Protein AF-A0AAE4U548-F1 (afdb_monomer_lite)

Sequence (101 aa):
MTAQDPLHVFFRLPDERLARHLDRMIHDAGGDPDRWLADIIEADQDRCRAEVQARLAALAEKVSAHIDRDAVAAWDGKAPPIDGEVRRPRRPRPSSEWRTR

Organism: NCBI:txid89053

Secondary structure (DSSP, 8-state):
--TTS--------S-HHHHHHHHHHHHHTTS-HHHHHHHHHHHHHHHHHHHHHHHHHHHHHHHHHH--HHHHHHHTTSPPPPTT------PPP--GGGS--

pLDDT: mean 75.35, std 15.18, range [41.19, 93.19]

Structure (mmCIF, N/CA/C/O backbone):
data_AF-A0AAE4U548-F1
#
_entry.id   AF-A0AAE4U548-F1
#
loop_
_atom_site.group_PDB
_atom_site.id
_atom_site.type_symbol
_atom_site.label_atom_id
_atom_site.label_alt_id
_atom_site.label_comp_id
_atom_site.label_asym_id
_atom_site.label_entity_id
_atom_site.label_seq_id
_atom_site.pdbx_PDB_ins_code
_atom_site.Cartn_x
_atom_site.Cartn_y
_atom_site.Cartn_z
_atom_site.occupancy
_atom_site.B_iso_or_equiv
_atom_site.auth_seq_id
_atom_site.auth_comp_id
_atom_site.auth_asym_id
_atom_site.auth_atom_id
_atom_site.pdbx_PDB_model_num
ATOM 1 N N . MET A 1 1 ? 0.242 19.400 -12.532 1.00 45.34 1 MET A N 1
ATOM 2 C CA . MET A 1 1 ? 1.626 19.094 -12.943 1.00 45.34 1 MET A CA 1
ATOM 3 C C . MET A 1 1 ? 1.593 18.920 -14.448 1.00 45.34 1 MET A C 1
ATOM 5 O O . MET A 1 1 ? 0.932 18.006 -14.919 1.00 45.34 1 MET A O 1
ATOM 9 N N . THR A 1 2 ? 2.115 19.884 -15.201 1.00 44.25 2 THR A N 1
ATOM 10 C CA . THR A 1 2 ? 2.173 19.813 -16.668 1.00 44.25 2 THR A CA 1
ATOM 11 C C . THR A 1 2 ? 3.417 19.024 -17.071 1.00 44.25 2 THR A C 1
ATOM 13 O O . THR A 1 2 ? 4.411 19.045 -16.355 1.00 44.25 2 THR A O 1
ATOM 16 N N . ALA A 1 3 ? 3.371 18.337 -18.213 1.00 58.44 3 ALA A N 1
ATOM 17 C CA . ALA A 1 3 ? 4.426 17.464 -18.748 1.00 58.44 3 ALA A CA 1
ATOM 18 C C . ALA A 1 3 ? 5.788 18.149 -19.035 1.00 58.44 3 ALA A C 1
ATOM 20 O O . ALA A 1 3 ? 6.634 17.572 -19.707 1.00 58.44 3 ALA A O 1
ATOM 21 N N . GLN A 1 4 ? 5.985 19.390 -18.583 1.00 54.03 4 GLN A N 1
ATOM 22 C CA . GLN A 1 4 ? 7.135 20.242 -18.890 1.00 54.03 4 GLN A CA 1
ATOM 23 C C . GLN A 1 4 ? 8.152 20.351 -17.746 1.00 54.03 4 GLN A C 1
ATOM 25 O O . GLN A 1 4 ? 9.202 20.943 -17.958 1.00 54.03 4 GLN A O 1
ATOM 30 N N . ASP A 1 5 ? 7.873 19.775 -16.573 1.00 58.88 5 ASP A N 1
ATOM 31 C CA . ASP A 1 5 ? 8.820 19.749 -15.452 1.00 58.88 5 ASP A CA 1
ATOM 32 C C . ASP A 1 5 ? 8.799 18.360 -14.786 1.00 58.88 5 ASP A C 1
ATOM 34 O O . ASP A 1 5 ? 7.944 18.090 -13.931 1.00 58.88 5 ASP A O 1
ATOM 38 N N . PRO A 1 6 ? 9.632 17.411 -15.258 1.00 67.69 6 PRO A N 1
ATOM 39 C CA . PRO A 1 6 ? 9.683 16.079 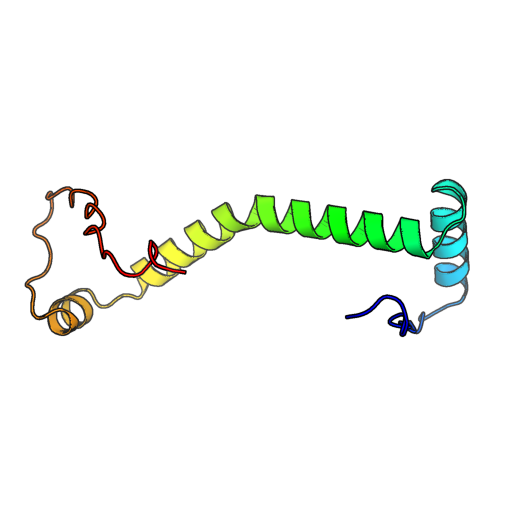-14.677 1.00 67.69 6 PRO A CA 1
ATOM 40 C C . PRO A 1 6 ? 10.233 16.155 -13.247 1.00 67.69 6 PRO A C 1
ATOM 42 O O . PRO A 1 6 ? 11.267 16.765 -12.981 1.00 67.69 6 PRO A O 1
ATOM 45 N N . LEU A 1 7 ? 9.536 15.515 -12.306 1.00 71.56 7 LEU A N 1
ATOM 46 C CA . LEU A 1 7 ? 10.000 15.402 -10.927 1.00 71.56 7 LEU A CA 1
ATOM 47 C C . LEU A 1 7 ? 11.266 14.535 -10.896 1.00 71.56 7 LEU A C 1
ATOM 49 O O . LEU A 1 7 ? 11.188 13.310 -10.948 1.00 71.56 7 LEU A O 1
ATOM 53 N N . HIS A 1 8 ? 12.431 15.166 -10.790 1.00 72.25 8 HIS A N 1
ATOM 54 C CA . HIS A 1 8 ? 13.694 14.456 -10.621 1.00 72.25 8 HIS A CA 1
ATOM 55 C C . HIS A 1 8 ? 13.862 14.016 -9.165 1.00 72.25 8 HIS A C 1
ATOM 57 O O . HIS A 1 8 ? 13.988 14.846 -8.262 1.00 72.25 8 HIS A O 1
ATOM 63 N N . VAL A 1 9 ? 13.887 12.703 -8.934 1.00 72.31 9 VAL A N 1
ATOM 64 C CA . VAL A 1 9 ? 14.124 12.125 -7.607 1.00 72.31 9 VAL A CA 1
ATOM 65 C C . VAL A 1 9 ? 15.542 11.570 -7.546 1.00 72.31 9 VAL A C 1
ATOM 67 O O . VAL A 1 9 ? 15.920 10.704 -8.328 1.00 72.31 9 VAL A O 1
ATOM 70 N N . PHE A 1 10 ? 16.333 12.071 -6.597 1.00 78.50 10 PHE A N 1
ATOM 71 C CA . PHE A 1 10 ? 17.684 11.583 -6.338 1.00 78.50 10 PHE A CA 1
ATOM 72 C C . PHE A 1 10 ? 17.684 10.707 -5.090 1.00 78.50 10 PHE A C 1
ATOM 74 O O . PHE A 1 10 ? 17.270 11.144 -4.015 1.00 78.50 10 PHE A O 1
ATOM 81 N N . PHE A 1 11 ? 18.212 9.494 -5.214 1.00 76.50 11 PHE A N 1
ATOM 82 C CA . PHE A 1 11 ? 18.389 8.583 -4.089 1.00 76.50 11 PHE A CA 1
ATOM 83 C C . PHE A 1 11 ? 19.867 8.472 -3.736 1.00 76.50 11 PHE A C 1
ATOM 85 O O . PHE A 1 11 ? 20.733 8.425 -4.609 1.00 76.50 11 PHE A O 1
ATOM 92 N N . ARG A 1 12 ? 20.163 8.415 -2.437 1.00 85.25 12 ARG A N 1
ATOM 93 C CA . ARG A 1 12 ? 21.486 8.024 -1.951 1.00 85.25 12 ARG A CA 1
ATOM 94 C C . ARG A 1 12 ? 21.433 6.566 -1.543 1.00 85.25 12 ARG A C 1
ATOM 96 O O . ARG A 1 12 ? 20.610 6.193 -0.711 1.00 85.25 12 ARG A O 1
ATOM 103 N N . LEU A 1 13 ? 22.324 5.771 -2.119 1.00 85.12 13 LEU A N 1
ATOM 104 C CA . LEU A 1 13 ? 22.493 4.376 -1.748 1.00 85.12 13 LEU A CA 1
ATOM 105 C C . LEU A 1 13 ? 23.665 4.247 -0.764 1.00 85.12 13 LEU A C 1
ATOM 107 O O . LEU A 1 13 ? 24.659 4.959 -0.909 1.00 85.12 13 LEU A O 1
ATOM 111 N N . PRO A 1 14 ? 23.549 3.374 0.249 1.00 86.75 14 PRO A N 1
ATOM 112 C CA . PRO A 1 14 ? 24.578 3.181 1.267 1.00 86.75 14 PRO A CA 1
ATOM 113 C C . PRO A 1 14 ? 25.850 2.517 0.726 1.00 86.75 14 PRO A C 1
ATOM 115 O O . PRO A 1 14 ? 26.930 2.788 1.245 1.00 86.75 14 PRO A O 1
ATOM 118 N N . ASP A 1 15 ? 25.743 1.663 -0.298 1.00 92.44 15 ASP A N 1
ATOM 119 C CA . ASP A 1 15 ? 26.883 0.962 -0.885 1.00 92.44 15 ASP A CA 1
ATOM 120 C C . ASP A 1 15 ? 26.715 0.683 -2.392 1.00 92.44 15 ASP A C 1
ATOM 122 O O . ASP A 1 15 ? 25.624 0.756 -2.965 1.00 92.44 15 ASP A O 1
ATOM 126 N N . GLU A 1 16 ? 27.835 0.362 -3.044 1.00 91.88 16 GLU A N 1
ATOM 127 C CA . GLU A 1 16 ? 27.901 0.074 -4.481 1.00 91.88 16 GLU A CA 1
ATOM 128 C C . GLU A 1 16 ? 27.269 -1.281 -4.842 1.00 91.88 16 GLU A C 1
ATOM 130 O O . GLU A 1 16 ? 26.795 -1.491 -5.960 1.00 91.88 16 GLU A O 1
ATOM 135 N N . ARG A 1 17 ? 27.232 -2.224 -3.895 1.00 93.19 17 ARG A N 1
ATOM 136 C CA . ARG A 1 17 ? 26.653 -3.551 -4.127 1.00 93.19 17 ARG A CA 1
ATOM 137 C C . ARG A 1 17 ? 25.149 -3.446 -4.352 1.00 93.19 17 ARG A C 1
ATOM 139 O O . ARG A 1 17 ? 24.626 -4.124 -5.237 1.00 93.19 17 ARG A O 1
ATOM 146 N N . LEU A 1 18 ? 24.474 -2.604 -3.576 1.00 90.19 18 LEU A N 1
ATOM 147 C CA . LEU A 1 18 ? 23.056 -2.327 -3.716 1.00 90.19 18 LEU A CA 1
ATOM 148 C C . LEU A 1 18 ? 22.764 -1.597 -5.028 1.00 90.19 18 LEU A C 1
ATOM 150 O O . LEU A 1 18 ? 21.812 -1.969 -5.705 1.00 90.19 18 LEU A O 1
ATOM 154 N N . ALA A 1 19 ? 23.612 -0.648 -5.438 1.00 88.56 19 ALA A N 1
ATOM 155 C CA . ALA A 1 19 ? 23.480 0.021 -6.736 1.00 88.56 19 ALA A CA 1
ATOM 156 C C . ALA A 1 19 ? 23.480 -0.990 -7.894 1.00 88.56 19 ALA A C 1
ATOM 158 O O . ALA A 1 19 ? 22.516 -1.068 -8.649 1.00 88.56 19 ALA A O 1
ATOM 159 N N . ARG A 1 20 ? 24.479 -1.881 -7.941 1.00 91.94 20 ARG A N 1
ATOM 160 C CA . ARG A 1 20 ? 24.554 -2.933 -8.973 1.00 91.94 20 ARG A CA 1
ATOM 161 C C . ARG A 1 20 ? 23.400 -3.933 -8.907 1.00 91.94 20 ARG A C 1
ATOM 163 O O . ARG A 1 20 ? 23.081 -4.589 -9.899 1.00 91.94 20 ARG A O 1
ATOM 170 N N . HIS A 1 21 ? 22.829 -4.144 -7.723 1.00 91.12 21 HIS A N 1
ATOM 171 C CA . HIS A 1 21 ? 21.661 -5.001 -7.579 1.00 91.12 21 HIS A CA 1
ATOM 172 C C . HIS A 1 21 ? 20.417 -4.345 -8.184 1.00 91.12 21 HIS A C 1
ATOM 174 O O . HIS A 1 21 ? 19.705 -5.012 -8.931 1.00 91.12 21 HIS A O 1
ATOM 180 N N . LEU A 1 22 ? 20.206 -3.054 -7.924 1.00 88.75 22 LEU A N 1
ATOM 181 C CA . LEU A 1 22 ? 19.115 -2.275 -8.508 1.00 88.75 22 LEU A CA 1
ATOM 182 C C . LEU A 1 22 ? 19.244 -2.184 -10.031 1.00 88.75 22 LEU A C 1
ATOM 184 O O . LEU A 1 22 ? 18.270 -2.459 -10.723 1.00 88.75 22 LEU A O 1
ATOM 188 N N . ASP A 1 23 ? 20.447 -1.928 -10.553 1.00 89.62 23 ASP A N 1
ATOM 189 C CA . ASP A 1 23 ? 20.700 -1.913 -12.002 1.00 89.62 23 ASP A CA 1
ATOM 190 C C . ASP A 1 23 ? 20.284 -3.231 -12.666 1.00 89.62 23 ASP A C 1
ATOM 192 O O . ASP A 1 23 ? 19.681 -3.243 -13.737 1.00 89.62 23 ASP A O 1
ATOM 196 N N . ARG A 1 24 ? 20.559 -4.362 -12.004 1.00 92.81 24 ARG A N 1
ATOM 197 C CA . ARG A 1 24 ? 20.144 -5.683 -12.489 1.00 92.81 24 ARG A CA 1
ATOM 198 C C . ARG A 1 24 ? 18.631 -5.851 -12.467 1.00 92.81 24 ARG A C 1
ATOM 200 O O . ARG A 1 24 ? 18.076 -6.347 -13.435 1.00 92.81 24 ARG A O 1
ATOM 207 N N . MET A 1 25 ? 17.968 -5.428 -11.392 1.00 90.50 25 MET A N 1
ATOM 208 C CA . MET A 1 25 ? 16.506 -5.496 -11.304 1.00 90.50 25 MET A CA 1
ATOM 209 C C . MET A 1 25 ? 15.833 -4.658 -12.394 1.00 90.50 25 MET A C 1
ATOM 211 O O . MET A 1 25 ? 14.876 -5.119 -13.010 1.00 90.50 25 MET A O 1
ATOM 215 N N . ILE A 1 26 ? 16.356 -3.458 -12.658 1.00 90.88 26 ILE A N 1
ATOM 216 C CA . ILE A 1 26 ? 15.871 -2.581 -13.727 1.00 90.88 26 ILE A CA 1
ATOM 217 C C . ILE A 1 26 ? 16.097 -3.242 -15.088 1.00 90.88 26 ILE A C 1
ATOM 219 O O . ILE A 1 26 ? 15.182 -3.298 -15.907 1.00 90.88 26 ILE A O 1
ATOM 223 N N . HIS A 1 27 ? 17.294 -3.783 -15.324 1.00 92.44 27 HIS A N 1
ATOM 224 C CA . HIS A 1 27 ? 17.615 -4.504 -16.553 1.00 92.44 27 HIS A CA 1
ATOM 225 C C . HIS A 1 27 ? 16.661 -5.687 -16.791 1.00 92.44 27 HIS A C 1
ATOM 227 O O . HIS A 1 27 ? 16.091 -5.805 -17.875 1.00 92.44 27 HIS A O 1
ATOM 233 N N . ASP A 1 28 ? 16.432 -6.522 -15.776 1.00 89.31 28 ASP A N 1
ATOM 234 C CA . ASP A 1 28 ? 15.552 -7.694 -15.860 1.00 89.31 28 ASP A CA 1
ATOM 235 C C . ASP A 1 28 ? 14.080 -7.306 -16.112 1.00 89.31 28 ASP A C 1
ATOM 237 O O . ASP A 1 28 ? 13.333 -8.070 -16.722 1.00 89.31 28 ASP A O 1
ATOM 241 N N . ALA A 1 29 ? 13.674 -6.100 -15.704 1.00 85.00 29 ALA A N 1
ATOM 242 C CA . ALA A 1 29 ? 12.348 -5.532 -15.950 1.00 85.00 29 ALA A CA 1
ATOM 243 C C . ALA A 1 29 ? 12.205 -4.815 -17.311 1.00 85.00 29 ALA A C 1
ATOM 245 O O . ALA A 1 29 ? 11.148 -4.255 -17.604 1.00 85.00 29 ALA A O 1
ATOM 246 N N . GLY A 1 30 ? 13.238 -4.835 -18.161 1.00 87.94 30 GLY A N 1
ATOM 247 C CA . GLY A 1 30 ? 13.212 -4.229 -19.498 1.00 87.94 30 GLY A CA 1
ATOM 248 C C . GLY A 1 30 ? 14.069 -2.972 -19.659 1.00 87.94 30 GLY A C 1
ATOM 249 O O . GLY A 1 30 ? 14.032 -2.354 -20.720 1.00 87.94 30 GLY A O 1
ATOM 250 N N . GLY A 1 31 ? 14.858 -2.607 -18.645 1.00 86.44 31 GLY A N 1
ATOM 251 C CA . GLY A 1 31 ? 15.923 -1.604 -18.744 1.00 86.44 31 GLY A CA 1
ATOM 252 C C . GLY A 1 31 ? 15.489 -0.143 -18.620 1.00 86.44 31 GLY A C 1
ATOM 253 O O . GLY A 1 31 ? 16.348 0.728 -18.718 1.00 86.44 31 GLY A O 1
ATOM 254 N N . ASP A 1 32 ? 14.202 0.131 -18.393 1.00 88.00 32 ASP A N 1
ATOM 255 C CA . ASP A 1 32 ? 13.673 1.477 -18.143 1.00 88.00 32 ASP A CA 1
ATOM 256 C C . ASP A 1 32 ? 13.494 1.709 -16.626 1.00 88.00 32 ASP A C 1
ATOM 258 O O . ASP A 1 32 ? 12.585 1.122 -16.024 1.00 88.00 32 ASP A O 1
ATOM 262 N N . PRO A 1 33 ? 14.344 2.541 -15.988 1.00 85.25 33 PRO A N 1
ATOM 263 C CA . PRO A 1 33 ? 14.262 2.824 -14.558 1.00 85.25 33 PRO A CA 1
ATOM 264 C C . PRO A 1 33 ? 12.956 3.506 -14.142 1.00 85.25 33 PRO A C 1
ATOM 266 O O . PRO A 1 33 ? 12.446 3.216 -13.059 1.00 85.25 33 PRO A O 1
ATOM 269 N N . ASP A 1 34 ? 12.417 4.396 -14.980 1.00 85.19 34 ASP A N 1
ATOM 270 C CA . ASP A 1 34 ? 11.225 5.179 -14.646 1.00 85.19 34 ASP A CA 1
ATOM 271 C C . ASP A 1 34 ? 9.998 4.273 -14.635 1.00 85.19 34 ASP A C 1
ATOM 273 O O . ASP A 1 34 ? 9.196 4.304 -13.698 1.00 85.19 34 ASP A O 1
ATOM 277 N N . ARG A 1 35 ? 9.895 3.399 -15.641 1.00 87.50 35 ARG A N 1
ATOM 278 C CA . ARG A 1 35 ? 8.850 2.378 -15.694 1.00 87.50 35 ARG A CA 1
ATOM 279 C C . ARG A 1 35 ? 8.964 1.386 -14.541 1.00 87.50 35 ARG A C 1
ATOM 281 O O . ARG A 1 35 ? 7.970 1.123 -13.874 1.00 87.50 35 ARG A O 1
ATOM 288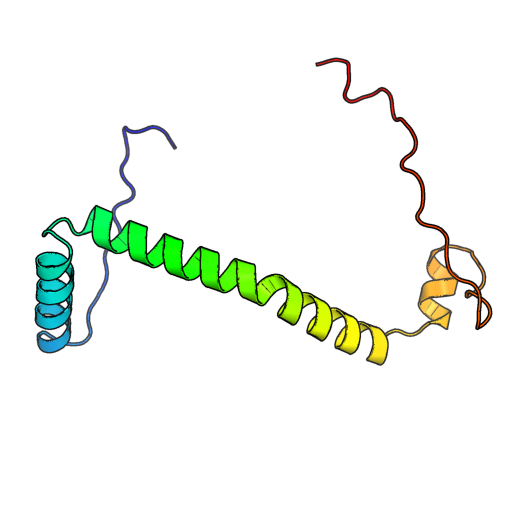 N N . TRP A 1 36 ? 10.166 0.881 -14.264 1.00 89.88 36 TRP A N 1
ATOM 289 C CA . TRP A 1 36 ? 10.397 -0.038 -13.147 1.00 89.88 36 TRP A CA 1
ATOM 290 C C . TRP A 1 36 ? 9.989 0.576 -11.798 1.00 89.88 36 TRP A C 1
ATOM 292 O O . TRP A 1 36 ? 9.332 -0.079 -10.986 1.00 89.88 36 TRP A O 1
ATOM 302 N N . LEU A 1 37 ? 10.328 1.848 -11.562 1.00 87.12 37 LEU A N 1
ATOM 303 C CA . LEU A 1 37 ? 9.944 2.555 -10.342 1.00 87.12 37 LEU A CA 1
ATOM 304 C C . LEU A 1 37 ? 8.429 2.798 -10.272 1.00 87.12 37 LEU A C 1
ATOM 306 O O . LEU A 1 37 ? 7.840 2.639 -9.201 1.00 87.12 37 LEU A O 1
ATOM 310 N N . ALA A 1 38 ? 7.795 3.159 -11.392 1.00 87.75 38 ALA A N 1
ATOM 311 C CA . ALA A 1 38 ? 6.347 3.333 -11.468 1.00 87.75 38 ALA A CA 1
ATOM 312 C C . ALA A 1 38 ? 5.603 2.034 -11.118 1.00 87.75 38 ALA A C 1
ATOM 314 O O . ALA A 1 38 ? 4.700 2.067 -10.280 1.00 87.75 38 ALA A O 1
ATOM 315 N N . ASP A 1 39 ? 6.047 0.900 -11.664 1.00 89.50 39 ASP A N 1
ATOM 316 C CA . ASP A 1 39 ? 5.458 -0.418 -11.403 1.00 89.50 39 ASP A CA 1
ATOM 317 C C . ASP A 1 39 ? 5.580 -0.806 -9.914 1.00 89.50 39 ASP A C 1
ATOM 319 O O . ASP A 1 39 ? 4.639 -1.331 -9.314 1.00 89.50 39 ASP A O 1
ATOM 323 N N . ILE A 1 40 ? 6.715 -0.500 -9.270 1.00 89.50 40 ILE A N 1
ATOM 324 C CA . ILE A 1 40 ? 6.904 -0.726 -7.825 1.00 89.50 40 ILE A CA 1
ATOM 325 C C . ILE A 1 40 ? 5.949 0.132 -6.995 1.00 89.50 40 ILE A C 1
ATOM 327 O O . ILE A 1 40 ? 5.358 -0.360 -6.030 1.00 89.50 40 ILE A O 1
ATOM 331 N N . ILE A 1 41 ? 5.807 1.413 -7.344 1.00 87.81 41 ILE A N 1
ATOM 332 C CA . ILE A 1 41 ? 4.902 2.330 -6.643 1.00 87.81 41 ILE A CA 1
ATOM 333 C C . ILE A 1 41 ? 3.455 1.857 -6.794 1.00 87.81 41 ILE A C 1
ATOM 335 O O . ILE A 1 41 ? 2.711 1.866 -5.814 1.00 87.81 41 ILE A O 1
ATOM 339 N N . GLU A 1 42 ? 3.051 1.427 -7.987 1.00 91.88 42 GLU A N 1
ATOM 340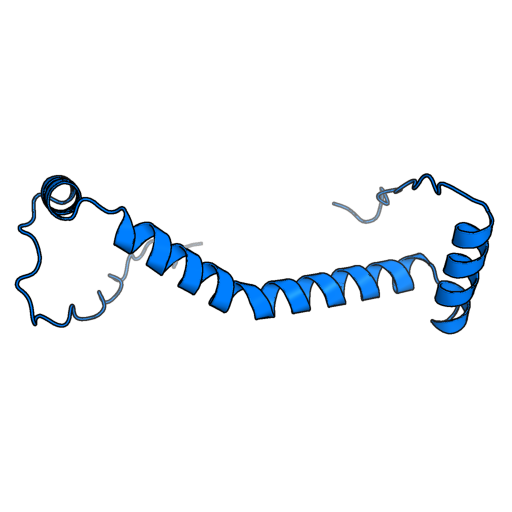 C CA . GLU A 1 42 ? 1.707 0.903 -8.233 1.00 91.88 42 GLU A CA 1
ATOM 341 C C . GLU A 1 42 ? 1.441 -0.366 -7.413 1.00 91.88 42 GLU A C 1
ATOM 343 O O . GLU A 1 42 ? 0.437 -0.440 -6.700 1.00 91.88 42 GLU A O 1
ATOM 348 N N . ALA A 1 43 ? 2.384 -1.313 -7.401 1.00 91.31 43 ALA A N 1
ATOM 349 C CA . ALA A 1 43 ? 2.277 -2.526 -6.595 1.00 91.31 43 ALA A CA 1
ATOM 350 C C . ALA A 1 43 ? 2.162 -2.225 -5.087 1.00 91.31 43 ALA A C 1
ATOM 352 O O . ALA A 1 43 ? 1.382 -2.867 -4.375 1.00 91.31 43 ALA A O 1
ATOM 353 N N . ASP A 1 44 ? 2.906 -1.234 -4.584 1.00 91.31 44 ASP A N 1
ATOM 354 C CA . ASP A 1 44 ? 2.801 -0.801 -3.190 1.00 91.31 44 ASP A CA 1
ATOM 355 C C . ASP A 1 44 ? 1.452 -0.140 -2.883 1.00 91.31 44 ASP A C 1
ATOM 357 O O . ASP A 1 44 ? 0.844 -0.421 -1.846 1.00 91.31 44 ASP A O 1
ATOM 361 N N . GLN A 1 45 ? 0.947 0.695 -3.793 1.00 89.44 45 GLN A N 1
ATOM 362 C CA . GLN A 1 45 ? -0.371 1.307 -3.652 1.00 89.44 45 GLN A CA 1
ATOM 363 C C . GLN A 1 45 ? -1.475 0.255 -3.608 1.00 89.44 45 GLN A C 1
ATOM 365 O O . GLN A 1 45 ? -2.366 0.352 -2.763 1.00 89.44 45 GLN A O 1
ATOM 370 N N . ASP A 1 46 ? -1.418 -0.759 -4.467 1.00 92.19 46 ASP A N 1
ATOM 371 C CA . ASP A 1 46 ? -2.411 -1.829 -4.491 1.00 92.19 46 ASP A CA 1
ATOM 372 C C . ASP A 1 46 ? -2.356 -2.694 -3.234 1.00 92.19 46 ASP A C 1
ATOM 374 O O . ASP A 1 46 ? -3.400 -2.984 -2.638 1.00 92.19 46 ASP A O 1
ATOM 378 N N . ARG A 1 47 ? -1.153 -3.005 -2.740 1.00 92.12 47 ARG A N 1
ATOM 379 C CA . ARG A 1 47 ? -0.982 -3.636 -1.426 1.00 92.12 47 ARG A CA 1
ATOM 380 C C . ARG A 1 47 ? -1.591 -2.778 -0.317 1.00 92.12 47 ARG A C 1
ATOM 382 O O . ARG A 1 47 ? -2.370 -3.278 0.494 1.00 92.12 47 ARG A O 1
ATOM 389 N N . CYS A 1 48 ? -1.289 -1.481 -0.297 1.00 86.50 48 CYS A N 1
ATOM 390 C CA . CYS A 1 48 ? -1.847 -0.560 0.687 1.00 86.50 48 CYS A CA 1
ATOM 391 C C . CYS A 1 48 ? -3.377 -0.534 0.620 1.00 86.50 48 CYS A C 1
ATOM 393 O O . CYS A 1 48 ? -4.025 -0.650 1.659 1.00 86.50 48 CYS A O 1
ATOM 395 N N . ARG A 1 49 ? -3.970 -0.440 -0.577 1.00 87.50 49 ARG A N 1
ATOM 396 C CA . ARG A 1 49 ? -5.429 -0.473 -0.781 1.00 87.50 49 ARG A CA 1
ATOM 397 C C . ARG A 1 49 ? -6.050 -1.766 -0.259 1.00 87.50 49 ARG A C 1
ATOM 399 O O . ARG A 1 49 ? -7.088 -1.700 0.399 1.00 87.50 49 ARG A O 1
ATOM 406 N N . ALA A 1 50 ? -5.417 -2.914 -0.496 1.00 89.44 50 ALA A N 1
ATOM 407 C CA . ALA A 1 50 ? -5.880 -4.198 0.028 1.00 89.44 50 ALA A CA 1
ATOM 408 C C . ALA A 1 50 ? -5.868 -4.229 1.569 1.00 89.44 50 ALA A C 1
ATOM 410 O O . ALA A 1 50 ? -6.787 -4.757 2.195 1.00 89.44 50 ALA A O 1
ATOM 411 N N . GLU A 1 51 ? -4.872 -3.602 2.196 1.00 91.19 51 GLU A N 1
ATOM 412 C CA . GLU A 1 51 ? -4.741 -3.542 3.654 1.00 91.19 51 GLU A CA 1
ATOM 413 C C . GLU A 1 51 ? -5.635 -2.484 4.326 1.00 91.19 51 GLU A C 1
ATOM 415 O O . GLU A 1 51 ? -5.898 -2.586 5.528 1.00 91.19 51 GLU A O 1
ATOM 420 N N . VAL A 1 52 ? -6.124 -1.475 3.590 1.00 87.62 52 VAL A N 1
ATOM 421 C CA . VAL A 1 52 ? -6.927 -0.367 4.148 1.00 87.62 52 VAL A CA 1
ATOM 422 C C . VAL A 1 52 ? -8.130 -0.880 4.934 1.00 87.62 52 VAL A C 1
ATOM 424 O O . VAL A 1 52 ? -8.370 -0.397 6.038 1.00 87.62 52 VAL A O 1
ATOM 427 N N . GLN A 1 53 ? -8.864 -1.869 4.420 1.00 80.12 53 GLN A N 1
ATOM 428 C CA . GLN A 1 53 ? -10.054 -2.389 5.104 1.00 80.12 53 GLN A CA 1
ATOM 429 C C . GLN A 1 53 ? -9.704 -3.008 6.461 1.00 80.12 53 GLN A C 1
ATOM 431 O O . GLN A 1 53 ? -10.341 -2.700 7.467 1.00 80.12 53 GLN A O 1
ATOM 436 N N . ALA A 1 54 ? -8.641 -3.815 6.515 1.00 85.31 54 ALA A N 1
ATOM 437 C CA . ALA A 1 54 ? -8.172 -4.422 7.757 1.00 85.31 54 ALA A CA 1
ATOM 438 C C . ALA A 1 54 ? -7.670 -3.364 8.754 1.00 85.31 54 ALA A C 1
ATOM 440 O O . ALA A 1 54 ? -7.979 -3.431 9.945 1.00 85.31 54 ALA A O 1
ATOM 441 N N . ARG A 1 55 ? -6.945 -2.346 8.272 1.00 87.12 55 ARG A N 1
ATOM 442 C CA . ARG A 1 55 ? -6.461 -1.233 9.105 1.00 87.12 55 ARG A CA 1
ATOM 443 C C . ARG A 1 55 ? -7.611 -0.387 9.655 1.00 87.12 55 ARG A C 1
ATOM 445 O O . ARG A 1 55 ? -7.578 -0.027 10.829 1.00 87.12 55 ARG A O 1
ATOM 452 N N . LEU A 1 56 ? -8.629 -0.098 8.842 1.00 86.94 56 LEU A N 1
ATOM 453 C CA . LEU A 1 56 ? -9.824 0.634 9.267 1.00 86.94 56 LEU A CA 1
ATOM 454 C C . LEU A 1 56 ? -10.646 -0.162 10.279 1.00 86.94 56 LEU A C 1
ATOM 456 O O . LEU A 1 56 ? -11.067 0.409 11.279 1.00 86.94 56 LEU A O 1
ATOM 460 N N . ALA A 1 57 ? -10.823 -1.468 10.069 1.00 84.06 57 ALA A N 1
ATOM 461 C CA . ALA A 1 57 ? -11.489 -2.336 11.036 1.00 84.06 57 ALA A CA 1
ATOM 462 C C . ALA A 1 57 ? -10.740 -2.348 12.379 1.00 84.06 57 ALA A C 1
ATOM 464 O O . ALA A 1 57 ? -11.330 -2.082 13.422 1.00 84.06 57 ALA A O 1
ATOM 465 N N . ALA A 1 58 ? -9.419 -2.546 12.357 1.00 86.31 58 ALA A N 1
ATOM 466 C CA . ALA A 1 58 ? -8.601 -2.515 13.567 1.00 86.31 58 ALA A CA 1
ATOM 467 C C . ALA A 1 58 ? -8.629 -1.145 14.272 1.00 86.31 58 ALA A C 1
ATOM 469 O O . ALA A 1 58 ? -8.591 -1.075 15.501 1.00 86.31 58 ALA A O 1
ATOM 470 N N . LEU A 1 59 ? -8.695 -0.048 13.512 1.00 86.88 59 LEU A N 1
ATOM 471 C CA . LEU A 1 59 ? -8.847 1.294 14.068 1.00 86.88 59 LEU A CA 1
ATOM 472 C C . LEU A 1 59 ? -10.227 1.483 14.707 1.00 86.88 59 LEU A C 1
ATOM 474 O O . LEU A 1 59 ? -10.301 2.016 15.809 1.00 86.88 59 LEU A O 1
ATOM 478 N N . ALA A 1 60 ? -11.297 1.031 14.052 1.00 84.75 60 ALA A N 1
ATOM 479 C CA . ALA A 1 6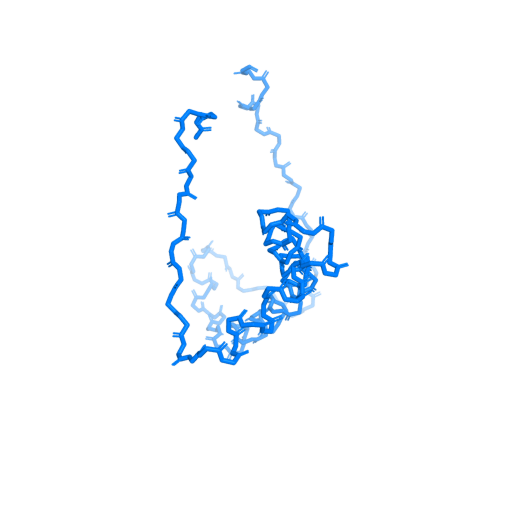0 ? -12.656 1.113 14.577 1.00 84.75 60 ALA A CA 1
ATOM 480 C C . ALA A 1 60 ? -12.791 0.364 15.910 1.00 84.75 60 ALA A C 1
ATOM 482 O O . ALA A 1 60 ? -13.365 0.909 16.848 1.00 84.75 60 ALA A O 1
ATOM 483 N N . GLU A 1 61 ? -12.184 -0.818 16.033 1.00 83.25 61 GLU A N 1
ATOM 484 C CA . GLU A 1 61 ? -12.139 -1.569 17.295 1.00 83.25 61 GLU A CA 1
ATOM 485 C C . GLU A 1 61 ? -11.392 -0.806 18.397 1.00 83.25 61 GLU A C 1
ATOM 487 O O . GLU A 1 61 ? -11.891 -0.657 19.513 1.00 83.25 61 GLU A O 1
ATOM 492 N N . LYS A 1 62 ? -10.220 -0.237 18.082 1.00 87.06 62 LYS A N 1
ATOM 493 C CA . LYS A 1 62 ? -9.457 0.575 19.046 1.00 87.06 62 LYS A CA 1
ATOM 494 C C . LYS A 1 62 ? -10.229 1.809 19.496 1.00 87.06 62 LYS A C 1
ATOM 496 O O . LYS A 1 62 ? -10.220 2.127 20.681 1.00 87.06 62 LYS A O 1
ATOM 501 N N . VAL A 1 63 ? -10.884 2.496 18.565 1.00 83.25 63 VAL A N 1
ATOM 502 C CA . VAL A 1 63 ? -11.708 3.673 18.856 1.00 83.25 63 VAL A CA 1
ATOM 503 C C . VAL A 1 63 ? -12.920 3.272 19.695 1.00 83.25 63 VAL A C 1
ATOM 505 O O . VAL A 1 63 ? -13.186 3.916 20.700 1.00 83.25 63 VAL A O 1
ATOM 508 N N . SER A 1 64 ? -13.602 2.177 19.352 1.00 78.56 64 SER A N 1
ATOM 509 C CA . SER A 1 64 ? -14.735 1.636 20.115 1.00 78.56 64 SER A CA 1
ATOM 510 C C . SER A 1 64 ? -14.358 1.302 21.562 1.00 78.56 64 SER A C 1
ATOM 512 O O . SER A 1 64 ? -15.111 1.617 22.480 1.00 78.56 64 SER A O 1
ATOM 514 N N . ALA A 1 65 ? -13.165 0.739 21.782 1.00 82.06 65 ALA A N 1
ATOM 515 C CA . ALA A 1 65 ? -12.661 0.416 23.116 1.00 82.06 65 ALA A CA 1
ATOM 516 C C . ALA A 1 65 ? -12.349 1.647 23.990 1.00 82.06 65 ALA A C 1
ATOM 518 O O . ALA A 1 65 ? -12.332 1.527 25.212 1.00 82.06 65 ALA A O 1
ATOM 519 N N . HIS A 1 66 ? -12.096 2.813 23.385 1.00 81.94 66 HIS A N 1
ATOM 520 C CA . HIS A 1 66 ? -11.726 4.046 24.096 1.00 81.94 66 HIS A CA 1
ATOM 521 C C . HIS A 1 66 ? -12.789 5.146 23.992 1.00 81.94 66 HIS A C 1
ATOM 523 O O . HIS A 1 66 ? -12.587 6.247 24.503 1.00 81.94 66 HIS A O 1
ATOM 529 N N . ILE A 1 67 ? -13.909 4.877 23.318 1.00 77.94 67 ILE A N 1
ATOM 530 C CA . ILE A 1 67 ? -15.017 5.819 23.214 1.00 77.94 67 ILE A CA 1
ATOM 531 C C . ILE A 1 67 ? -15.794 5.826 24.529 1.00 77.94 67 ILE A C 1
ATOM 533 O O . ILE A 1 67 ? -16.338 4.809 24.963 1.00 77.94 67 ILE A O 1
ATOM 537 N N . ASP A 1 68 ? -15.900 7.013 25.119 1.00 77.44 68 ASP A N 1
ATOM 538 C CA . ASP A 1 68 ? -16.910 7.317 26.124 1.00 77.44 68 ASP A CA 1
ATOM 539 C C . ASP A 1 68 ? -18.259 7.499 25.412 1.00 77.44 68 ASP A C 1
ATOM 541 O O . ASP A 1 68 ? -18.515 8.502 24.736 1.00 77.44 68 ASP A O 1
ATOM 545 N N . ARG A 1 69 ? -19.112 6.476 25.512 1.00 70.88 69 ARG A N 1
ATOM 546 C CA . ARG A 1 69 ? -20.415 6.443 24.835 1.00 70.88 69 ARG A CA 1
ATOM 547 C C . ARG A 1 69 ? -21.376 7.504 25.373 1.00 70.88 69 ARG A C 1
ATOM 549 O O . ARG A 1 69 ? -22.192 8.002 24.598 1.00 70.88 69 ARG A O 1
ATOM 556 N N . ASP A 1 70 ? -21.248 7.880 26.643 1.00 68.50 70 ASP A N 1
ATOM 557 C CA . ASP A 1 70 ? -22.104 8.877 27.283 1.00 68.50 70 ASP A CA 1
ATOM 558 C C . ASP A 1 70 ? -21.711 10.289 26.828 1.00 68.50 70 ASP A C 1
ATOM 560 O O . ASP A 1 70 ? -22.575 11.096 26.471 1.00 68.50 70 ASP A O 1
ATOM 564 N N . ALA A 1 71 ? -20.406 10.560 26.710 1.00 69.50 71 ALA A N 1
ATOM 565 C CA . ALA A 1 71 ? -19.899 11.807 26.136 1.00 69.50 71 ALA A CA 1
ATOM 566 C C . ALA A 1 71 ? -20.279 11.96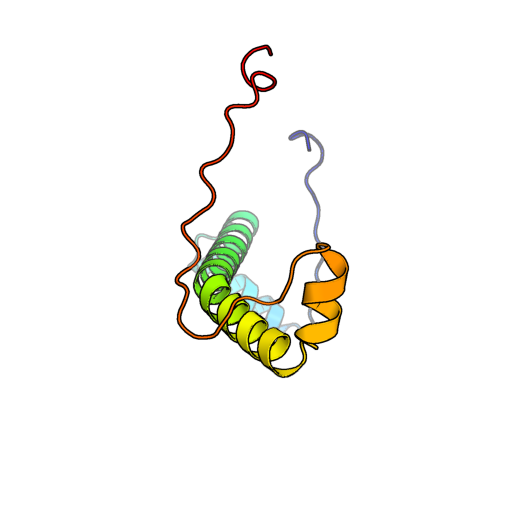8 24.650 1.00 69.50 71 ALA A C 1
ATOM 568 O O . ALA A 1 71 ? -20.665 13.055 24.214 1.00 69.50 71 ALA A O 1
ATOM 569 N N . VAL A 1 72 ? -20.228 10.884 23.867 1.00 65.88 72 VAL A N 1
ATOM 570 C CA . VAL A 1 72 ? -20.644 10.892 22.452 1.00 65.88 72 VAL A CA 1
ATOM 571 C C . VAL A 1 72 ? -22.154 11.112 22.304 1.00 65.88 72 VAL A C 1
ATOM 573 O O . VAL A 1 72 ? -22.580 11.853 21.417 1.00 65.88 72 VAL A O 1
ATOM 576 N N . ALA A 1 73 ? -22.977 10.522 23.174 1.00 63.88 73 ALA A N 1
ATOM 577 C CA . ALA A 1 73 ? -24.421 10.760 23.176 1.00 63.88 73 ALA A CA 1
ATOM 578 C C . ALA A 1 73 ? -24.771 12.220 23.528 1.00 63.88 73 ALA A C 1
ATOM 580 O O . ALA A 1 73 ? -25.692 12.804 22.949 1.00 63.88 73 ALA A O 1
ATOM 581 N N . ALA A 1 74 ? -23.992 12.849 24.412 1.00 66.81 74 ALA A N 1
ATOM 582 C CA . ALA A 1 74 ? -24.155 14.259 24.754 1.00 66.81 74 ALA A CA 1
ATOM 583 C C . ALA A 1 74 ? -23.836 15.219 23.584 1.00 66.81 74 ALA A C 1
ATOM 585 O O . ALA A 1 74 ? -24.453 16.280 23.493 1.00 66.81 74 ALA A O 1
ATOM 586 N N . TRP A 1 75 ? -22.934 14.858 22.659 1.00 62.00 75 TRP A N 1
ATOM 587 C CA . TRP A 1 75 ? -22.557 15.699 21.506 1.00 62.00 75 TRP A CA 1
ATOM 588 C C . TRP A 1 75 ? -23.654 15.868 20.449 1.00 62.00 75 TRP A C 1
ATOM 590 O O . TRP A 1 75 ? -23.797 16.950 19.885 1.00 62.00 75 TRP A O 1
ATOM 600 N N . ASP A 1 76 ? -24.447 14.828 20.188 1.00 57.34 76 ASP A N 1
ATOM 601 C CA . ASP A 1 76 ? -25.505 14.853 19.163 1.00 57.34 76 ASP A CA 1
ATOM 602 C C . ASP A 1 76 ? -26.850 15.385 19.710 1.00 57.34 76 ASP A C 1
ATOM 604 O O . ASP A 1 76 ? -27.856 15.397 18.993 1.00 57.34 76 ASP A O 1
ATOM 608 N N . GLY A 1 77 ? -26.901 15.775 20.995 1.00 57.75 77 GLY A N 1
ATOM 609 C CA . GLY A 1 77 ? -28.138 16.133 21.701 1.00 57.75 77 GLY A CA 1
ATOM 610 C C . GLY A 1 77 ? -29.176 15.001 21.713 1.00 57.75 77 GLY A C 1
ATOM 611 O O . GLY A 1 77 ? -30.371 15.254 21.874 1.00 57.75 77 GLY A O 1
ATOM 612 N N . LYS A 1 78 ? -28.745 13.754 21.481 1.00 56.12 78 LYS A N 1
ATOM 613 C CA . LYS A 1 78 ? -29.607 12.577 21.345 1.00 56.12 78 LYS A CA 1
ATOM 614 C C . LYS A 1 78 ? -29.146 11.492 22.300 1.00 56.12 78 LYS A C 1
ATOM 616 O O . LYS A 1 78 ? -27.981 11.118 22.294 1.00 56.12 78 LYS A O 1
ATOM 621 N N . ALA A 1 79 ? -30.098 10.969 23.070 1.00 54.66 79 ALA A N 1
ATOM 622 C CA . ALA A 1 79 ? -29.877 9.863 23.990 1.00 54.66 79 ALA A CA 1
ATOM 623 C C . ALA A 1 79 ? -29.146 8.688 23.303 1.00 54.66 79 ALA A C 1
ATOM 625 O O . ALA A 1 79 ? -29.368 8.453 22.104 1.00 54.66 79 ALA A O 1
ATOM 626 N N . PRO A 1 80 ? -28.279 7.965 24.038 1.00 57.22 80 PRO A N 1
ATOM 627 C CA . PRO A 1 80 ? -27.574 6.814 23.492 1.00 57.22 80 PRO A CA 1
ATOM 628 C C . PRO A 1 80 ? -28.579 5.784 22.944 1.00 57.22 80 PRO A C 1
ATOM 630 O O . PRO A 1 80 ? -29.685 5.663 23.482 1.00 57.22 80 PRO A O 1
ATOM 633 N N . PRO A 1 81 ? -28.241 5.053 21.864 1.00 57.06 81 PRO A N 1
ATOM 634 C CA . PRO A 1 81 ? -29.095 3.982 21.369 1.00 57.06 81 PRO A CA 1
ATOM 635 C C . PRO A 1 81 ? -29.279 2.938 22.472 1.00 57.06 81 PRO A C 1
ATOM 637 O O . PRO A 1 81 ? -28.300 2.513 23.083 1.00 57.06 81 PRO A O 1
ATOM 640 N N . ILE A 1 82 ? -30.520 2.529 22.718 1.00 56.28 82 ILE A N 1
ATOM 641 C CA . ILE A 1 82 ? -30.822 1.421 23.627 1.00 56.28 82 ILE A CA 1
ATOM 642 C C . ILE A 1 82 ? -30.310 0.130 22.970 1.00 56.28 82 ILE A C 1
ATOM 644 O O . ILE A 1 82 ? -30.459 -0.050 21.756 1.00 56.28 82 ILE A O 1
ATOM 648 N N . ASP A 1 83 ? -29.687 -0.750 23.758 1.00 54.22 83 ASP A N 1
ATOM 649 C CA . ASP A 1 83 ? -29.159 -2.031 23.279 1.00 54.22 83 ASP A CA 1
ATOM 650 C C . ASP A 1 83 ? -30.222 -2.804 22.476 1.00 54.22 83 ASP A C 1
ATOM 652 O O . ASP A 1 83 ? -31.315 -3.090 22.965 1.00 54.22 83 ASP A O 1
ATOM 656 N N . GLY A 1 84 ? -29.890 -3.137 21.222 1.00 56.41 84 GLY A N 1
ATOM 657 C CA . GLY A 1 84 ? -30.739 -3.918 20.313 1.00 56.41 84 GLY A CA 1
ATOM 658 C C . GLY A 1 84 ? -31.342 -3.153 19.128 1.00 56.41 84 GLY A C 1
ATOM 659 O O . GLY A 1 84 ? -31.874 -3.789 18.216 1.00 56.41 84 GLY A O 1
ATOM 660 N N . GLU A 1 85 ? -31.231 -1.822 19.059 1.00 54.56 85 GLU A N 1
ATOM 661 C CA . GLU A 1 85 ? -31.725 -1.075 17.895 1.00 54.56 85 GLU A CA 1
ATOM 662 C C . GLU A 1 85 ? -30.714 -1.040 16.735 1.00 54.56 85 GLU A C 1
ATOM 6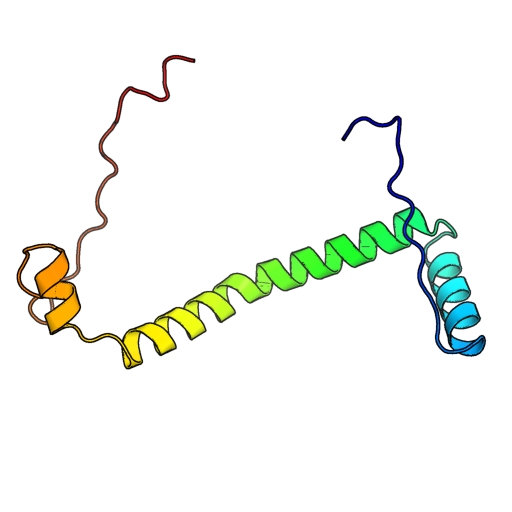64 O O . GLU A 1 85 ? -29.719 -0.312 16.737 1.00 54.56 85 GLU A O 1
ATOM 669 N N . VAL A 1 86 ? -31.007 -1.795 15.671 1.00 56.84 86 VAL A N 1
ATOM 670 C CA . VAL A 1 86 ? -30.290 -1.703 14.392 1.00 56.84 86 VAL A CA 1
ATOM 671 C C . VAL A 1 86 ? -30.585 -0.342 13.751 1.00 56.84 86 VAL A C 1
ATOM 673 O O . VAL A 1 86 ? -31.662 -0.107 13.195 1.00 56.84 86 VAL A O 1
ATOM 676 N N . ARG A 1 87 ? -29.612 0.575 13.804 1.00 57.69 87 ARG A N 1
ATOM 677 C CA . ARG A 1 87 ? -29.693 1.892 13.154 1.00 57.69 87 ARG A CA 1
ATOM 678 C C . ARG A 1 87 ? -29.869 1.696 11.642 1.00 57.69 87 ARG A C 1
ATOM 680 O O . ARG A 1 87 ? -28.948 1.259 10.955 1.00 57.69 87 ARG A O 1
ATOM 687 N N . ARG A 1 88 ? -31.048 2.031 11.101 1.00 62.59 88 ARG A N 1
ATOM 688 C CA . ARG A 1 88 ? -31.266 2.016 9.643 1.00 62.59 88 ARG A CA 1
ATOM 689 C C . ARG A 1 88 ? -30.263 2.965 8.963 1.00 62.59 88 ARG A C 1
ATOM 691 O O . ARG A 1 88 ? -30.075 4.078 9.467 1.00 62.59 88 ARG A O 1
ATOM 698 N N . PRO A 1 89 ? -29.651 2.581 7.824 1.00 63.03 89 PRO A N 1
ATOM 699 C CA . PRO A 1 89 ? -28.762 3.468 7.083 1.00 63.03 89 PRO A CA 1
ATOM 700 C C . PRO A 1 89 ? -29.487 4.779 6.765 1.00 63.03 89 PRO A C 1
ATOM 702 O O . PRO A 1 89 ? -30.605 4.766 6.241 1.00 63.03 89 PRO A O 1
ATOM 705 N N . ARG A 1 90 ? -28.877 5.924 7.095 1.00 61.69 90 ARG A N 1
ATOM 706 C CA . ARG A 1 90 ? -29.450 7.227 6.738 1.00 61.69 90 ARG A CA 1
ATOM 707 C C . ARG A 1 90 ? -29.454 7.335 5.215 1.00 61.69 90 ARG A C 1
ATOM 709 O O . ARG A 1 90 ? -28.396 7.389 4.596 1.00 61.69 90 ARG A O 1
ATOM 716 N N . ARG A 1 91 ? -30.645 7.369 4.611 1.00 57.38 91 ARG A N 1
ATOM 717 C CA . ARG A 1 91 ? -30.795 7.658 3.181 1.00 57.38 91 ARG A CA 1
ATOM 718 C C . ARG A 1 91 ? -30.267 9.082 2.946 1.00 57.38 91 ARG A C 1
ATOM 720 O O . ARG A 1 91 ? -30.751 9.993 3.624 1.00 57.38 91 ARG A O 1
ATOM 727 N N . PRO A 1 92 ? -29.285 9.297 2.054 1.00 56.22 92 PRO A N 1
ATOM 728 C CA . PRO A 1 92 ? -28.812 10.643 1.763 1.00 56.22 92 PRO A CA 1
ATOM 729 C C . PRO A 1 92 ? -29.996 11.486 1.278 1.00 56.22 92 PRO A C 1
ATOM 731 O O . PRO A 1 92 ? -30.763 11.058 0.411 1.00 56.22 92 PRO A O 1
ATOM 734 N N . ARG A 1 93 ? -30.195 12.660 1.892 1.00 60.41 93 ARG A N 1
ATOM 735 C CA . ARG A 1 93 ? -31.188 13.626 1.409 1.00 60.41 93 ARG A CA 1
ATOM 736 C C . ARG A 1 93 ? -30.746 14.079 0.015 1.00 60.41 93 ARG A C 1
ATOM 738 O O . ARG A 1 93 ? -29.563 14.372 -0.148 1.00 60.41 93 ARG A O 1
ATOM 745 N N . PRO A 1 94 ? -31.649 14.159 -0.973 1.00 54.53 94 PRO A N 1
ATOM 746 C CA . PRO A 1 94 ? -31.304 14.743 -2.258 1.00 54.53 94 PRO A CA 1
ATOM 747 C C . PRO A 1 94 ? -31.081 16.246 -2.048 1.00 54.53 94 PRO A C 1
ATOM 749 O O . PRO A 1 94 ? -32.037 17.015 -2.020 1.00 54.53 94 PRO A O 1
ATOM 752 N N . SER A 1 95 ? -29.835 16.670 -1.835 1.00 57.75 95 SER A N 1
ATOM 753 C CA . SER A 1 95 ? -29.466 18.077 -1.960 1.00 57.75 95 SER A CA 1
ATOM 754 C C . SER A 1 95 ? -29.275 18.377 -3.445 1.00 57.75 95 SER A C 1
ATOM 756 O O . SER A 1 95 ? -28.466 17.768 -4.142 1.00 57.75 95 SER A O 1
ATOM 758 N N . SER A 1 96 ? -30.085 19.301 -3.949 1.00 55.97 96 SER A N 1
ATOM 759 C CA . SER A 1 96 ? -30.157 19.730 -5.348 1.00 55.97 96 SER A CA 1
ATOM 760 C C . SER A 1 96 ? -28.934 20.522 -5.831 1.00 55.97 96 SER A C 1
ATOM 762 O O . SER A 1 96 ? -28.944 21.026 -6.947 1.00 55.97 96 SER A O 1
ATOM 764 N N . GLU A 1 97 ? -27.879 20.643 -5.027 1.00 58.38 97 GLU A N 1
ATOM 765 C CA . GLU A 1 97 ? -26.764 21.562 -5.289 1.00 58.38 97 GLU A CA 1
ATOM 766 C C . GLU A 1 97 ? -25.701 20.996 -6.243 1.00 58.38 97 GLU A C 1
ATOM 768 O O . GLU A 1 97 ? -24.915 21.752 -6.801 1.00 58.38 97 GLU A O 1
ATOM 773 N N . TRP A 1 98 ? -25.698 19.685 -6.503 1.00 50.06 98 TRP A N 1
ATOM 774 C CA . TRP A 1 98 ? -24.710 19.042 -7.386 1.00 50.06 98 TRP A CA 1
ATOM 775 C C . TRP A 1 98 ? -25.164 18.939 -8.852 1.00 50.06 98 TRP A C 1
ATOM 777 O O . TRP A 1 98 ? -24.383 18.525 -9.701 1.00 50.06 98 TRP A O 1
ATOM 787 N N . ARG A 1 99 ? -26.420 19.291 -9.169 1.00 48.44 99 ARG A N 1
ATOM 788 C CA . ARG A 1 99 ? -26.987 19.192 -10.533 1.00 48.44 99 ARG A CA 1
ATOM 789 C C . ARG A 1 99 ? -26.884 20.466 -11.373 1.00 48.44 99 ARG A C 1
ATOM 791 O O . ARG A 1 99 ? -27.284 20.445 -12.530 1.00 48.44 99 ARG A O 1
ATOM 798 N N . THR A 1 100 ? -26.355 21.548 -10.815 1.00 48.59 100 THR A N 1
ATOM 799 C CA . THR A 1 100 ? -26.143 22.816 -11.530 1.00 48.59 100 THR A CA 1
ATOM 800 C C . THR A 1 100 ? -24.677 23.211 -11.446 1.00 48.59 100 THR A C 1
ATOM 802 O O . THR A 1 100 ? -24.318 24.170 -10.767 1.00 48.59 100 THR A O 1
ATOM 805 N N . ARG A 1 101 ? -23.830 22.440 -12.128 1.00 41.19 101 ARG A N 1
ATOM 806 C CA . ARG A 1 101 ? -22.598 22.918 -12.757 1.00 41.19 101 ARG A CA 1
ATOM 807 C C . ARG A 1 101 ? -22.391 22.176 -14.064 1.00 41.19 101 ARG A C 1
ATOM 809 O O . ARG A 1 101 ? -22.639 20.952 -14.068 1.00 41.19 101 ARG A O 1
#

Foldseek 3Di:
DDPPDDPDDDDDDPDPVVVVVLCVQCVVVPNDPVVSVVVVVVVVVVVVVVCVVVVVVVVVVVCVVVDPQCVVCVVVVHHRDDPPDDDDPPDDDPDVVVVPD

Radius of gyration: 25.05 Å; chains: 1; bounding box: 60×31×47 Å